Protein AF-A0A258XU58-F1 (afdb_monomer_lite)

Radius of gyration: 27.9 Å; chains: 1; bounding box: 51×37×65 Å

pLDDT: mean 82.01, std 14.04, range [45.41, 96.56]

Structure (mmCIF, N/CA/C/O backbone):
data_AF-A0A258XU58-F1
#
_entry.id   AF-A0A258XU58-F1
#
loop_
_atom_site.group_PDB
_atom_site.id
_atom_site.type_symbol
_atom_site.label_atom_id
_atom_site.label_alt_id
_atom_site.label_comp_id
_atom_site.label_asym_id
_atom_site.label_entity_id
_atom_site.label_seq_id
_atom_site.pdbx_PDB_ins_code
_atom_site.Cartn_x
_atom_site.Cartn_y
_atom_site.Cartn_z
_atom_site.occupancy
_atom_site.B_iso_or_equiv
_atom_site.auth_seq_id
_atom_site.auth_comp_id
_atom_site.auth_asym_id
_atom_site.auth_atom_id
_atom_site.pdbx_PDB_model_num
ATOM 1 N N . MET A 1 1 ? 24.963 -17.508 -38.929 1.00 55.31 1 MET A N 1
ATOM 2 C CA . MET A 1 1 ? 25.972 -16.694 -38.209 1.00 55.31 1 MET A CA 1
ATOM 3 C C . MET A 1 1 ? 25.219 -15.872 -37.183 1.00 55.31 1 MET A C 1
ATOM 5 O O . MET A 1 1 ? 24.164 -15.364 -37.554 1.00 55.31 1 MET A O 1
ATOM 9 N N . PRO A 1 2 ? 25.703 -15.768 -35.936 1.00 64.00 2 PRO A N 1
ATOM 10 C CA . PRO A 1 2 ? 24.998 -15.024 -34.899 1.00 64.00 2 PRO A CA 1
ATOM 11 C C . PRO A 1 2 ? 24.832 -13.567 -35.336 1.00 64.00 2 PRO A C 1
ATOM 13 O O . PRO A 1 2 ? 25.801 -12.920 -35.739 1.00 64.00 2 PRO A O 1
ATOM 16 N N . THR A 1 3 ? 23.597 -13.069 -35.308 1.00 80.31 3 THR A N 1
ATOM 17 C CA . THR A 1 3 ? 23.295 -11.672 -35.638 1.00 80.31 3 THR A CA 1
ATOM 18 C C . THR A 1 3 ? 23.384 -10.861 -34.353 1.00 80.31 3 THR A C 1
ATOM 20 O O . THR A 1 3 ? 22.487 -10.909 -33.515 1.00 80.31 3 THR A O 1
ATOM 23 N N . ILE A 1 4 ? 24.510 -10.171 -34.185 1.00 84.50 4 ILE A N 1
ATOM 24 C CA . ILE A 1 4 ? 24.827 -9.361 -33.006 1.00 84.50 4 ILE A CA 1
ATOM 25 C C . ILE A 1 4 ? 24.296 -7.939 -33.238 1.00 84.50 4 ILE A C 1
ATOM 27 O O . ILE A 1 4 ? 24.700 -7.283 -34.199 1.00 84.50 4 ILE A O 1
ATOM 31 N N . ASP A 1 5 ? 23.394 -7.461 -32.378 1.00 86.62 5 ASP A N 1
ATOM 32 C CA . ASP A 1 5 ? 22.820 -6.112 -32.451 1.00 86.62 5 ASP A CA 1
ATOM 33 C C . ASP A 1 5 ? 23.641 -5.117 -31.596 1.00 86.62 5 ASP A C 1
ATOM 35 O O . ASP A 1 5 ? 23.665 -5.241 -30.364 1.00 86.62 5 ASP A O 1
ATOM 39 N N . PRO A 1 6 ? 24.261 -4.079 -32.199 1.00 88.56 6 PRO A N 1
ATOM 40 C CA . PRO A 1 6 ? 25.084 -3.101 -31.478 1.00 88.56 6 PRO A CA 1
ATOM 41 C C . PRO A 1 6 ? 24.302 -2.276 -30.440 1.00 88.56 6 PRO A C 1
ATOM 43 O O . PRO A 1 6 ? 24.889 -1.681 -29.533 1.00 88.56 6 PRO A O 1
ATOM 46 N N . ARG A 1 7 ? 22.966 -2.229 -30.523 1.00 87.50 7 ARG A N 1
ATOM 47 C CA . ARG A 1 7 ? 22.125 -1.556 -29.521 1.00 87.50 7 ARG A CA 1
ATOM 48 C C . ARG A 1 7 ? 22.105 -2.311 -28.193 1.00 87.50 7 ARG A C 1
ATOM 50 O O . ARG A 1 7 ? 21.956 -1.683 -27.144 1.00 87.50 7 ARG A O 1
ATOM 57 N N . ILE A 1 8 ? 22.282 -3.632 -28.221 1.00 89.44 8 ILE A N 1
ATOM 58 C CA . ILE A 1 8 ? 22.399 -4.447 -27.009 1.00 89.44 8 ILE A CA 1
ATOM 59 C C . ILE A 1 8 ? 23.754 -4.209 -26.342 1.00 89.44 8 ILE A C 1
ATOM 61 O O . ILE A 1 8 ? 23.794 -4.068 -25.122 1.00 89.44 8 ILE A O 1
ATOM 65 N N . ASP A 1 9 ? 24.835 -4.041 -27.109 1.00 90.94 9 ASP A N 1
ATOM 66 C CA . ASP A 1 9 ? 26.147 -3.661 -26.564 1.00 90.94 9 ASP A CA 1
ATOM 67 C C . ASP A 1 9 ? 26.082 -2.324 -25.819 1.00 90.94 9 ASP A C 1
ATOM 69 O O . ASP A 1 9 ? 26.521 -2.211 -24.673 1.00 90.94 9 ASP A O 1
ATOM 73 N N . ALA A 1 10 ? 25.440 -1.323 -26.426 1.00 89.94 10 ALA A N 1
ATOM 74 C CA . ALA A 1 10 ? 25.229 -0.024 -25.793 1.00 89.94 10 ALA A CA 1
ATOM 75 C C . ALA A 1 10 ? 24.353 -0.107 -24.528 1.00 89.94 10 ALA A C 1
ATOM 77 O O . ALA A 1 10 ? 24.525 0.689 -23.602 1.00 89.94 10 ALA A O 1
ATOM 78 N N . HIS A 1 11 ? 23.411 -1.054 -24.473 1.00 89.50 11 HIS A N 1
ATOM 79 C CA . HIS A 1 11 ? 22.573 -1.284 -23.298 1.00 89.50 11 HIS A CA 1
ATOM 80 C C . HIS A 1 11 ? 23.346 -1.973 -22.168 1.00 89.50 11 HIS A C 1
ATOM 82 O O . HIS A 1 11 ? 23.283 -1.521 -21.026 1.00 89.50 11 HIS A O 1
ATOM 88 N N . ILE A 1 12 ? 24.127 -3.010 -22.488 1.00 92.19 12 ILE A N 1
ATOM 89 C CA . ILE A 1 12 ? 25.000 -3.701 -21.533 1.00 92.19 12 ILE A CA 1
ATOM 90 C C . ILE A 1 12 ? 26.025 -2.717 -20.960 1.00 92.19 12 ILE A C 1
ATOM 92 O O . ILE A 1 12 ? 26.185 -2.660 -19.746 1.00 92.19 12 ILE A O 1
ATOM 96 N N . ALA A 1 13 ? 26.643 -1.864 -21.782 1.00 93.25 13 ALA A N 1
ATOM 97 C CA . ALA A 1 13 ? 27.615 -0.871 -21.316 1.00 93.25 13 ALA A CA 1
ATOM 98 C C . ALA A 1 13 ? 27.042 0.125 -20.284 1.00 93.25 13 ALA A C 1
ATOM 100 O O . ALA A 1 13 ? 27.775 0.588 -19.410 1.00 93.25 13 ALA A O 1
ATOM 101 N N . LYS A 1 14 ? 25.739 0.436 -20.370 1.00 92.31 14 LYS A N 1
ATOM 102 C CA . LYS A 1 14 ? 25.014 1.312 -19.428 1.00 92.31 14 LYS A CA 1
ATOM 103 C C . LYS A 1 14 ? 24.501 0.583 -18.182 1.00 92.31 14 LYS A C 1
ATOM 105 O O . LYS A 1 14 ? 24.028 1.240 -17.256 1.00 92.31 14 LYS A O 1
ATOM 110 N N . ALA A 1 15 ? 24.540 -0.749 -18.159 1.00 92.50 15 ALA A N 1
ATOM 111 C CA . ALA A 1 15 ? 24.094 -1.533 -17.018 1.00 92.50 15 ALA A CA 1
ATOM 112 C C . ALA A 1 15 ? 25.044 -1.366 -15.819 1.00 92.50 15 ALA A C 1
ATOM 114 O O . ALA A 1 15 ? 26.215 -1.014 -15.964 1.00 92.50 15 ALA A O 1
ATOM 115 N N . GLY A 1 16 ? 24.538 -1.644 -14.614 1.00 92.88 16 GLY A N 1
ATOM 116 C CA . GLY A 1 16 ? 25.338 -1.572 -13.390 1.00 92.88 16 GLY A CA 1
ATOM 117 C C . GLY A 1 16 ? 26.545 -2.516 -13.415 1.00 92.88 16 GLY A C 1
ATOM 118 O O . GLY A 1 16 ? 26.520 -3.558 -14.071 1.00 92.88 16 GLY A O 1
ATOM 119 N N . GLU A 1 17 ? 27.585 -2.177 -12.650 1.00 95.06 17 GLU A N 1
ATOM 120 C CA . GLU A 1 17 ? 28.873 -2.887 -12.632 1.00 95.06 17 GLU A CA 1
ATOM 121 C C . GLU A 1 17 ? 28.753 -4.402 -12.439 1.00 95.06 17 GLU A C 1
ATOM 123 O O . GLU A 1 17 ? 29.406 -5.168 -13.143 1.00 95.06 17 GLU A O 1
ATOM 128 N N . PHE A 1 18 ? 27.856 -4.822 -11.547 1.00 94.81 18 PHE A N 1
ATOM 129 C CA . PHE A 1 18 ? 27.547 -6.226 -11.285 1.00 94.81 18 PHE A CA 1
ATOM 130 C C . PHE A 1 18 ? 26.839 -6.931 -12.457 1.00 94.81 18 PHE A C 1
ATOM 132 O O . PHE A 1 18 ? 27.055 -8.117 -12.696 1.00 94.81 18 PHE A O 1
ATOM 139 N N . ALA A 1 19 ? 25.987 -6.217 -13.197 1.00 92.94 19 ALA A N 1
ATOM 140 C CA . ALA A 1 19 ? 25.121 -6.796 -14.222 1.00 92.94 19 ALA A CA 1
ATOM 141 C C . ALA A 1 19 ? 25.845 -7.043 -15.554 1.00 92.94 19 ALA A C 1
ATOM 143 O O . ALA A 1 19 ? 25.531 -8.016 -16.239 1.00 92.94 19 ALA A O 1
ATOM 144 N N . ARG A 1 20 ? 26.829 -6.205 -15.908 1.00 95.06 20 ARG A N 1
ATOM 145 C CA . ARG A 1 20 ? 27.611 -6.314 -17.156 1.00 95.06 20 ARG A CA 1
ATOM 146 C C . ARG A 1 20 ? 28.162 -7.726 -17.422 1.00 95.06 20 ARG A C 1
ATOM 148 O O . ARG A 1 20 ? 27.750 -8.319 -18.420 1.00 95.06 20 ARG A O 1
ATOM 155 N N . PRO A 1 21 ? 28.970 -8.332 -16.525 1.00 96.56 21 PRO A N 1
ATOM 156 C CA . PRO A 1 21 ? 29.542 -9.657 -16.780 1.00 96.56 21 PRO A CA 1
ATOM 157 C C . PRO A 1 21 ? 28.486 -10.771 -16.861 1.00 96.56 21 PRO A C 1
ATOM 159 O O . PRO A 1 21 ? 28.680 -11.772 -17.552 1.00 96.56 21 PRO A O 1
ATOM 162 N N . VAL A 1 22 ? 27.348 -10.619 -16.173 1.00 96.00 22 VAL A N 1
ATOM 163 C CA . VAL A 1 22 ? 26.246 -11.594 -16.216 1.00 96.00 22 VAL A CA 1
ATOM 164 C C . VAL A 1 22 ? 25.546 -11.558 -17.574 1.00 96.00 22 VAL A C 1
ATOM 166 O O . VAL A 1 22 ? 25.312 -12.609 -18.171 1.00 96.00 22 VAL A O 1
ATOM 169 N N . LEU A 1 23 ? 25.238 -10.358 -18.071 1.00 94.50 23 LEU A N 1
ATOM 170 C CA . LEU A 1 23 ? 24.556 -10.159 -19.349 1.00 94.50 23 LEU A CA 1
ATOM 171 C C . LEU A 1 23 ? 25.433 -10.584 -20.532 1.00 94.50 23 LEU A C 1
ATOM 173 O O . LEU A 1 23 ? 24.941 -11.256 -21.436 1.00 94.50 23 LEU A O 1
ATOM 177 N N . GLU A 1 24 ? 26.732 -10.279 -20.497 1.00 94.62 24 GLU A N 1
ATOM 178 C CA . GLU A 1 24 ? 27.703 -10.723 -21.507 1.00 94.62 24 GLU A CA 1
ATOM 179 C C . GLU A 1 24 ? 27.803 -12.251 -21.562 1.00 94.62 24 GLU A C 1
ATOM 181 O O . GLU A 1 24 ? 27.695 -12.854 -22.633 1.00 94.62 24 GLU A O 1
ATOM 186 N N . ARG A 1 25 ? 27.935 -12.902 -20.397 1.00 95.75 25 ARG A N 1
ATOM 187 C CA . ARG A 1 25 ? 27.997 -14.366 -20.310 1.00 95.75 25 ARG A CA 1
ATOM 188 C C . ARG A 1 25 ? 26.706 -15.021 -20.790 1.00 95.75 25 ARG A C 1
ATOM 190 O O . ARG A 1 25 ? 26.757 -16.047 -21.465 1.00 95.75 25 ARG A O 1
ATOM 197 N N . PHE A 1 26 ? 25.557 -14.451 -20.439 1.00 94.19 26 PHE A N 1
ATOM 198 C CA . PHE A 1 26 ? 24.259 -14.948 -20.883 1.00 94.19 26 PHE A CA 1
ATOM 199 C C . PHE A 1 26 ? 24.095 -14.820 -22.401 1.00 94.19 26 PHE A C 1
ATOM 201 O O . PHE A 1 26 ? 23.718 -15.788 -23.054 1.00 94.19 26 PHE A O 1
ATOM 208 N N . ARG A 1 27 ? 24.454 -13.672 -22.982 1.00 92.31 27 ARG A N 1
ATOM 209 C CA . ARG A 1 27 ? 24.408 -13.437 -24.432 1.00 92.31 27 ARG A CA 1
ATOM 210 C C . ARG A 1 27 ? 25.301 -14.416 -25.195 1.00 92.31 27 ARG A C 1
ATOM 212 O O . ARG A 1 27 ? 24.854 -15.031 -26.159 1.00 92.31 27 ARG A O 1
ATOM 219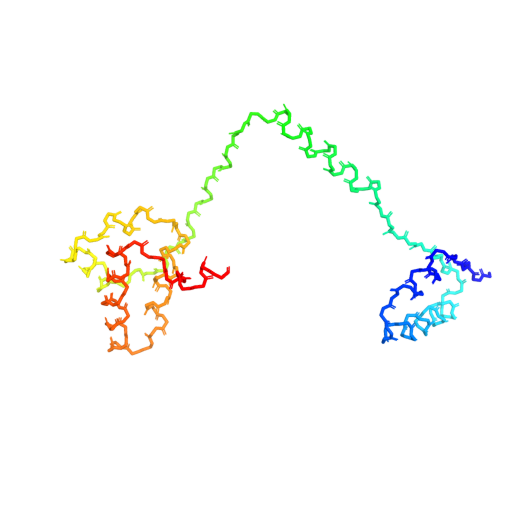 N N . ALA A 1 28 ? 26.528 -14.629 -24.716 1.00 91.88 28 ALA A N 1
ATOM 220 C CA . ALA A 1 28 ? 27.444 -15.613 -25.291 1.00 91.88 28 ALA A CA 1
ATOM 221 C C . ALA A 1 28 ? 26.886 -17.046 -25.217 1.00 91.88 28 ALA A C 1
ATOM 223 O O . ALA A 1 28 ? 27.052 -17.825 -26.153 1.00 91.88 28 ALA A O 1
ATOM 224 N N . LEU A 1 29 ? 26.204 -17.390 -24.119 1.00 94.38 29 LEU A N 1
ATOM 225 C CA . LEU A 1 29 ? 25.549 -18.685 -23.958 1.00 94.38 29 LEU A CA 1
ATOM 226 C C . LEU A 1 29 ? 24.396 -18.857 -24.957 1.00 94.38 29 LEU A C 1
ATOM 228 O O . LEU A 1 29 ? 24.337 -19.876 -25.633 1.00 94.38 29 LEU A O 1
ATOM 232 N N . VAL A 1 30 ? 23.519 -17.861 -25.094 1.00 91.06 30 VAL A N 1
ATOM 233 C CA . VAL A 1 30 ? 22.368 -17.925 -26.009 1.00 91.06 30 VAL A CA 1
ATOM 234 C C . VAL A 1 30 ? 22.812 -18.112 -27.457 1.00 91.06 30 VAL A C 1
ATOM 236 O O . VAL A 1 30 ? 22.292 -19.000 -28.117 1.00 91.06 30 VAL A O 1
ATOM 239 N N . HIS A 1 31 ? 23.811 -17.367 -27.939 1.00 89.12 31 HIS A N 1
ATOM 240 C CA . HIS A 1 31 ? 24.326 -17.543 -29.309 1.00 89.12 31 HIS A CA 1
ATOM 241 C C . HIS A 1 31 ? 25.017 -18.882 -29.542 1.00 89.12 31 HIS A C 1
ATOM 243 O O . HIS A 1 31 ? 25.084 -19.354 -30.676 1.00 89.12 31 HIS A O 1
ATOM 249 N N . ARG A 1 32 ? 25.550 -19.498 -28.484 1.00 90.25 32 ARG A N 1
ATOM 250 C CA . ARG A 1 32 ? 26.159 -20.824 -28.575 1.00 90.25 32 ARG A CA 1
ATOM 251 C C . ARG A 1 32 ? 25.106 -21.923 -28.670 1.00 90.25 32 ARG A C 1
ATOM 253 O O . ARG A 1 32 ? 25.250 -22.815 -29.496 1.00 90.25 32 ARG A O 1
ATOM 260 N N . GLU A 1 33 ? 24.079 -21.867 -27.825 1.00 93.44 33 GLU A N 1
ATOM 261 C CA . GLU A 1 33 ? 23.029 -22.893 -27.779 1.00 93.44 33 GLU A CA 1
ATOM 262 C C . GLU A 1 33 ? 21.953 -22.675 -28.861 1.00 93.44 33 GLU A C 1
ATOM 264 O O . GLU A 1 33 ? 21.304 -23.623 -29.295 1.00 93.44 33 GLU A O 1
ATOM 269 N N . ILE A 1 34 ? 21.767 -21.430 -29.317 1.00 89.31 34 ILE A N 1
ATOM 270 C CA . ILE A 1 34 ? 20.782 -21.016 -30.325 1.00 89.31 34 ILE A CA 1
ATOM 271 C C . ILE A 1 34 ? 21.482 -20.114 -31.366 1.00 89.31 34 ILE A C 1
ATOM 273 O O . ILE A 1 34 ? 21.381 -18.887 -31.298 1.00 89.31 34 ILE A O 1
ATOM 277 N N . PRO A 1 35 ? 22.189 -20.698 -32.352 1.00 82.69 35 PRO A N 1
ATOM 278 C CA . PRO A 1 35 ? 22.979 -19.948 -33.340 1.00 82.69 35 PRO A CA 1
ATOM 279 C C . PRO A 1 35 ? 22.167 -19.017 -34.252 1.00 82.69 35 PRO A C 1
ATOM 281 O O . PRO A 1 35 ? 22.721 -18.070 -34.814 1.00 82.69 35 PRO A O 1
ATOM 284 N N . ASP A 1 36 ? 20.869 -19.294 -34.404 1.00 81.19 36 ASP A N 1
ATOM 285 C CA . ASP A 1 36 ? 19.916 -18.514 -35.206 1.00 81.19 36 ASP A CA 1
ATOM 286 C C . ASP A 1 36 ? 19.123 -17.495 -34.367 1.00 81.19 36 ASP A C 1
ATOM 288 O O . ASP A 1 36 ? 18.118 -16.944 -34.819 1.00 81.19 36 ASP A O 1
ATOM 292 N N . CYS A 1 37 ? 19.544 -17.237 -33.124 1.00 83.56 37 CYS A N 1
ATOM 293 C CA . CYS A 1 37 ? 18.912 -16.228 -32.285 1.00 83.56 37 CYS A CA 1
ATOM 294 C C . CYS A 1 37 ? 19.089 -14.828 -32.897 1.00 83.56 37 CYS A C 1
ATOM 296 O O . CYS A 1 37 ? 20.208 -14.386 -33.169 1.00 83.56 37 CYS A O 1
ATOM 298 N N . VAL A 1 38 ? 17.972 -14.120 -33.087 1.00 81.94 38 VAL A N 1
ATOM 299 C CA . VAL A 1 38 ? 17.962 -12.711 -33.486 1.00 81.94 38 VAL A CA 1
ATOM 300 C C . VAL A 1 38 ? 17.805 -11.851 -32.246 1.00 81.94 38 VAL A C 1
ATOM 302 O O . VAL A 1 38 ? 16.840 -11.966 -31.489 1.00 81.94 38 VAL A O 1
ATOM 305 N N . GLU A 1 39 ? 18.765 -10.963 -32.060 1.00 84.38 39 GLU A N 1
ATOM 306 C CA . GLU A 1 39 ? 18.752 -9.978 -31.000 1.00 84.38 39 GLU A CA 1
ATOM 307 C C . GLU A 1 39 ? 17.842 -8.798 -31.337 1.00 84.38 39 GLU A C 1
ATOM 309 O O . GLU A 1 39 ? 1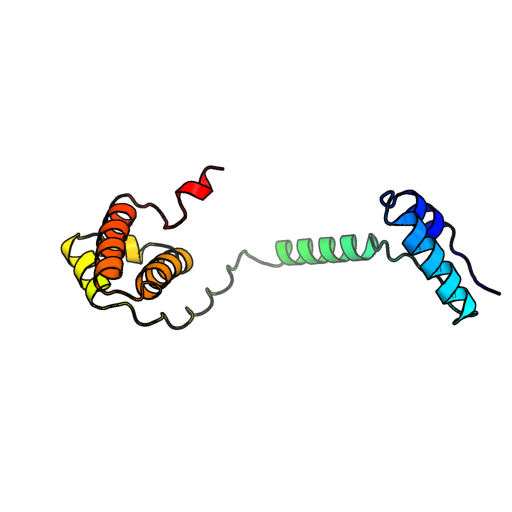7.924 -8.220 -32.417 1.00 84.38 39 GLU A O 1
ATOM 314 N N . ALA A 1 40 ? 16.985 -8.413 -30.392 1.00 79.88 40 ALA A N 1
ATOM 315 C CA . ALA A 1 40 ? 16.172 -7.212 -30.504 1.00 79.88 40 ALA A CA 1
ATOM 316 C C . ALA A 1 40 ? 16.039 -6.544 -29.135 1.00 79.88 40 ALA A C 1
ATOM 318 O O . ALA A 1 40 ? 15.585 -7.158 -28.167 1.00 79.88 40 ALA A O 1
ATOM 319 N N . ILE A 1 41 ? 16.403 -5.263 -29.054 1.00 77.25 41 ILE A N 1
ATOM 320 C CA . ILE A 1 41 ? 16.099 -4.441 -27.886 1.00 77.25 41 ILE A CA 1
ATOM 321 C C . ILE A 1 41 ? 14.720 -3.809 -28.064 1.00 77.25 41 ILE A C 1
ATOM 323 O O . ILE A 1 41 ? 14.486 -3.005 -28.966 1.00 77.25 41 ILE A O 1
ATOM 327 N N . LYS A 1 42 ? 13.779 -4.181 -27.198 1.00 67.81 42 LYS A N 1
ATOM 328 C CA . LYS A 1 42 ? 12.456 -3.559 -27.169 1.00 67.81 42 LYS A CA 1
ATOM 329 C C . LYS A 1 42 ? 12.518 -2.279 -26.335 1.00 67.81 42 LYS A C 1
ATOM 331 O O . LYS A 1 42 ? 12.181 -2.280 -25.153 1.00 67.81 42 LYS A O 1
ATOM 336 N N . SER A 1 43 ? 12.976 -1.196 -26.952 1.00 61.47 43 SER A N 1
ATOM 337 C CA . SER A 1 43 ? 12.828 0.171 -26.440 1.00 61.47 43 SER A CA 1
ATOM 338 C C . SER A 1 43 ? 11.627 0.795 -27.129 1.00 61.47 43 SER A C 1
ATOM 340 O O . SER A 1 43 ? 11.759 1.556 -28.079 1.00 61.47 43 SER A O 1
ATOM 342 N N . ASP A 1 44 ? 10.441 0.374 -26.712 1.00 63.47 44 ASP A N 1
ATOM 343 C CA . ASP A 1 44 ? 9.213 0.677 -27.434 1.00 63.47 44 ASP A CA 1
ATOM 344 C C . ASP A 1 44 ? 8.665 2.052 -27.026 1.00 63.47 44 ASP A C 1
ATOM 346 O O . ASP A 1 44 ? 7.650 2.181 -26.341 1.00 63.47 44 ASP A O 1
ATOM 350 N N . GLU A 1 45 ? 9.408 3.100 -27.390 1.00 61.69 45 GLU A N 1
ATOM 351 C CA . GLU A 1 45 ? 8.960 4.493 -27.286 1.00 61.69 45 GLU A CA 1
ATOM 352 C C . GLU A 1 45 ? 7.658 4.693 -28.079 1.00 61.69 45 GLU A C 1
ATOM 354 O O . GLU A 1 45 ? 6.757 5.401 -27.638 1.00 61.69 45 GLU A O 1
ATOM 359 N N . GLU A 1 46 ? 7.497 3.957 -29.180 1.00 59.88 46 GLU A N 1
ATOM 360 C CA . GLU A 1 46 ? 6.281 3.922 -29.990 1.00 59.88 46 GLU A CA 1
ATOM 361 C C . GLU A 1 46 ? 5.078 3.373 -29.207 1.00 59.88 46 GLU A C 1
ATOM 363 O O . GLU A 1 46 ? 4.023 4.007 -29.183 1.00 59.88 46 GLU A O 1
ATOM 368 N N . GLN A 1 47 ? 5.230 2.271 -28.465 1.00 63.91 47 GLN A N 1
ATOM 369 C CA . GLN A 1 47 ? 4.159 1.773 -27.589 1.00 63.91 47 GLN A CA 1
ATOM 370 C C . GLN A 1 47 ? 3.854 2.730 -26.427 1.00 63.91 47 GLN A C 1
ATOM 372 O O . GLN A 1 47 ? 2.718 2.779 -25.950 1.00 63.91 47 GLN A O 1
ATOM 377 N N . VAL A 1 48 ? 4.831 3.509 -25.952 1.00 70.06 48 VAL A N 1
ATOM 378 C CA . VAL A 1 48 ? 4.583 4.573 -24.964 1.00 70.06 48 VAL A CA 1
ATOM 379 C C . VAL A 1 48 ? 3.752 5.695 -25.590 1.00 70.06 48 VAL A C 1
ATOM 381 O O . VAL A 1 48 ? 2.739 6.086 -25.008 1.00 70.06 48 VAL A O 1
ATOM 384 N N . ILE A 1 49 ? 4.110 6.147 -26.794 1.00 79.62 49 ILE A N 1
ATOM 385 C CA . ILE A 1 49 ? 3.379 7.170 -27.557 1.00 79.62 49 ILE A CA 1
ATOM 386 C C . ILE A 1 49 ? 1.959 6.694 -27.885 1.00 79.62 49 ILE A C 1
ATOM 388 O O . ILE A 1 49 ? 0.997 7.428 -27.658 1.00 79.62 49 ILE A O 1
ATOM 392 N N . GLN A 1 50 ? 1.789 5.445 -28.324 1.00 77.69 50 GLN A N 1
ATOM 393 C CA . GLN A 1 50 ? 0.480 4.857 -28.611 1.00 77.69 50 GLN A CA 1
ATOM 394 C C . GLN A 1 50 ? -0.402 4.810 -27.355 1.00 77.69 50 GLN A C 1
ATOM 396 O O . GLN A 1 50 ? -1.589 5.142 -27.403 1.00 77.69 50 GLN A O 1
ATOM 401 N N . ARG A 1 51 ? 0.171 4.456 -26.198 1.00 79.81 51 ARG A N 1
ATOM 402 C CA . ARG A 1 51 ? -0.549 4.468 -24.916 1.00 79.81 51 ARG A CA 1
ATOM 403 C C . ARG A 1 51 ? -0.894 5.885 -24.465 1.00 79.81 51 ARG A C 1
ATOM 405 O O . ARG A 1 51 ? -1.967 6.061 -23.888 1.00 79.81 51 ARG A O 1
ATOM 412 N N . LEU A 1 52 ? -0.040 6.869 -24.750 1.00 84.94 52 LEU A N 1
ATOM 413 C CA . LEU A 1 52 ? -0.308 8.286 -24.500 1.00 84.94 52 LEU A CA 1
ATOM 414 C C . LEU A 1 52 ? -1.448 8.810 -25.375 1.00 84.94 52 LEU A C 1
ATOM 416 O O . LEU A 1 52 ? -2.402 9.362 -24.836 1.00 84.94 52 LEU A O 1
ATOM 420 N N . HIS A 1 53 ? -1.411 8.583 -26.689 1.00 88.62 53 HIS A N 1
ATOM 421 C CA . HIS A 1 53 ? -2.491 8.982 -27.596 1.00 88.62 53 HIS A CA 1
ATOM 422 C C . HIS A 1 53 ? -3.820 8.332 -27.200 1.00 88.62 53 HIS A C 1
ATOM 424 O O . HIS A 1 53 ? -4.819 9.028 -27.040 1.00 88.62 53 HIS A O 1
ATOM 430 N N . ALA A 1 54 ? -3.813 7.030 -26.901 1.00 82.19 54 ALA A N 1
ATOM 431 C CA . ALA A 1 54 ? -5.001 6.339 -26.410 1.00 82.19 54 ALA A CA 1
ATOM 432 C C . ALA A 1 54 ? -5.478 6.865 -25.040 1.00 82.19 54 ALA A C 1
ATOM 434 O O . ALA A 1 54 ? -6.656 6.761 -24.707 1.00 82.19 54 ALA A O 1
ATOM 435 N N . ALA A 1 55 ? -4.592 7.383 -24.185 1.00 76.12 55 ALA A N 1
ATOM 436 C CA . ALA A 1 55 ? -4.978 8.008 -22.918 1.00 76.12 55 ALA A CA 1
ATOM 437 C C . ALA A 1 55 ? -5.588 9.404 -23.126 1.00 76.12 55 ALA A C 1
ATOM 439 O O . ALA A 1 55 ? -6.598 9.714 -22.497 1.00 76.12 55 ALA A O 1
ATOM 440 N N . VAL A 1 56 ? -5.027 10.208 -24.035 1.00 88.06 56 VAL A N 1
ATOM 441 C CA . VAL A 1 56 ? -5.563 11.521 -24.430 1.00 88.06 56 VAL A CA 1
ATOM 442 C C . VAL A 1 56 ? -6.944 11.372 -25.059 1.00 88.06 56 VAL A C 1
ATOM 444 O O . VAL A 1 56 ? -7.855 12.102 -24.689 1.00 88.06 56 VAL A O 1
ATOM 447 N N . GLU A 1 57 ? -7.137 10.383 -25.931 1.00 82.31 57 GLU A N 1
ATOM 448 C CA . GLU A 1 57 ? -8.432 10.102 -26.552 1.00 82.31 57 GLU A CA 1
ATOM 449 C C . GLU A 1 57 ? -9.485 9.670 -25.523 1.00 82.31 57 GLU A C 1
ATOM 451 O O . GLU A 1 57 ? -10.634 10.098 -25.585 1.00 82.31 57 GLU A O 1
ATOM 456 N N . ARG A 1 58 ? -9.102 8.887 -24.505 1.00 77.69 58 ARG A N 1
ATOM 457 C CA . ARG A 1 58 ? -9.994 8.562 -23.377 1.00 77.69 58 ARG A CA 1
ATOM 458 C C . ARG A 1 58 ? -10.348 9.794 -22.549 1.00 77.69 58 ARG A C 1
ATOM 460 O O . ARG A 1 58 ? -11.463 9.863 -22.061 1.00 77.69 58 ARG A O 1
ATOM 467 N N . LEU A 1 59 ? -9.433 10.745 -22.378 1.00 75.62 59 LEU A N 1
ATOM 468 C CA . LEU A 1 59 ? -9.687 11.994 -21.649 1.00 75.62 59 LEU A CA 1
ATOM 469 C C . LEU A 1 59 ? -10.530 12.988 -22.456 1.00 75.62 59 LEU A C 1
ATOM 471 O O . LEU A 1 59 ? -11.295 13.739 -21.863 1.00 75.62 59 LEU A O 1
ATOM 475 N N . SER A 1 60 ? -10.398 12.999 -23.784 1.00 77.31 60 SER A N 1
ATOM 476 C CA . SER A 1 60 ? -11.156 13.897 -24.660 1.00 77.31 60 SER A CA 1
ATOM 477 C C . SER A 1 60 ? -12.542 13.355 -25.011 1.00 77.31 60 SER A C 1
ATOM 479 O O . SER A 1 60 ? -13.470 14.139 -25.191 1.00 77.31 60 SER A O 1
ATOM 481 N N . SER A 1 61 ? -12.701 12.028 -25.081 1.00 65.25 61 SER A N 1
ATOM 482 C CA . SER A 1 61 ? -13.989 11.363 -25.334 1.00 65.25 61 SER A CA 1
ATOM 483 C C . SER A 1 61 ? -14.777 11.040 -24.063 1.00 65.25 61 SER A C 1
ATOM 485 O O . SER A 1 61 ? -15.998 10.890 -24.125 1.00 65.25 61 SER A O 1
ATOM 487 N N . ALA A 1 62 ? -14.125 10.959 -22.899 1.00 54.97 62 ALA A N 1
ATOM 488 C CA . ALA A 1 62 ? -14.828 10.823 -21.633 1.00 54.97 62 ALA A CA 1
ATOM 489 C C . ALA A 1 62 ? -15.177 12.202 -21.062 1.00 54.97 62 ALA A C 1
ATOM 491 O O . ALA A 1 62 ? -14.312 12.947 -20.607 1.00 54.97 62 ALA A O 1
ATOM 492 N N . SER A 1 63 ? -16.475 12.485 -20.939 1.00 57.38 63 SER A N 1
ATOM 493 C CA . SER A 1 63 ? -16.930 13.288 -19.801 1.00 57.38 63 SER A CA 1
ATOM 494 C C . SER A 1 63 ? -16.456 12.570 -18.532 1.00 57.38 63 SER A C 1
ATOM 496 O O . SER A 1 63 ? -16.503 11.341 -18.492 1.00 57.38 63 SER A O 1
ATOM 498 N N . THR A 1 64 ? -15.978 13.295 -17.520 1.00 52.12 64 THR A N 1
ATOM 499 C CA . THR A 1 64 ? -15.435 12.773 -16.250 1.00 52.12 64 THR A CA 1
ATOM 500 C C . THR A 1 64 ? -16.475 11.982 -15.437 1.00 52.12 64 THR A C 1
ATOM 502 O O . THR A 1 64 ? -16.902 12.373 -14.355 1.00 52.12 64 THR A O 1
ATOM 505 N N . ALA A 1 65 ? -16.902 10.829 -15.939 1.00 55.12 65 ALA A N 1
ATOM 506 C CA . ALA A 1 65 ? -17.750 9.898 -15.229 1.00 55.12 65 ALA A CA 1
ATOM 507 C C . ALA A 1 65 ? -16.850 9.053 -14.327 1.00 55.12 65 ALA A C 1
ATOM 509 O O . ALA A 1 65 ? -16.182 8.111 -14.758 1.00 55.12 65 ALA A O 1
ATOM 510 N N . SER A 1 66 ? -16.811 9.447 -13.056 1.00 50.91 66 SER A N 1
ATOM 511 C CA . SER A 1 66 ? -16.198 8.676 -11.982 1.00 50.91 66 SER A CA 1
ATOM 512 C C . SER A 1 66 ? -16.700 7.229 -12.037 1.00 50.91 66 SER A C 1
ATOM 514 O O . SER A 1 66 ? -17.906 6.978 -12.080 1.00 50.91 66 SER A O 1
ATOM 516 N N . LYS A 1 67 ? -15.772 6.269 -12.067 1.00 47.62 67 LYS A N 1
ATOM 517 C CA . LYS A 1 67 ? -16.077 4.832 -12.051 1.00 47.62 67 LYS A CA 1
ATOM 518 C C . LYS A 1 67 ? -17.018 4.543 -10.865 1.00 47.62 67 LYS A C 1
ATOM 520 O O . LYS A 1 67 ? -16.722 5.025 -9.768 1.00 47.62 67 LYS A O 1
ATOM 525 N N . PRO A 1 68 ? -18.110 3.766 -11.018 1.00 47.09 68 PRO A N 1
ATOM 526 C CA . PRO A 1 68 ? -18.953 3.419 -9.881 1.00 47.09 68 PRO A CA 1
ATOM 527 C C . PRO A 1 68 ? -18.089 2.755 -8.806 1.00 47.09 68 PRO A C 1
ATOM 529 O O . PRO A 1 68 ? -17.324 1.827 -9.086 1.00 47.09 68 PRO A O 1
ATOM 532 N N . LYS A 1 69 ? -18.163 3.294 -7.585 1.00 51.62 69 LYS A N 1
ATOM 533 C CA . LYS A 1 69 ? -17.426 2.815 -6.414 1.00 51.62 69 LYS A CA 1
ATOM 534 C C . LYS A 1 69 ? -17.696 1.320 -6.269 1.00 51.62 69 LYS A C 1
ATOM 536 O O . LYS A 1 69 ? -18.831 0.927 -6.012 1.00 51.62 69 LYS A O 1
ATOM 541 N N . ALA A 1 70 ? -16.662 0.506 -6.480 1.00 52.75 70 ALA A N 1
ATOM 542 C CA . ALA A 1 70 ? -16.748 -0.940 -6.331 1.00 52.75 70 ALA A CA 1
ATOM 543 C C . ALA A 1 70 ? -17.419 -1.275 -4.991 1.00 52.75 70 ALA A C 1
ATOM 545 O O . ALA A 1 70 ? -17.063 -0.688 -3.962 1.00 52.75 70 ALA A O 1
ATOM 546 N N . ALA A 1 71 ? -18.401 -2.181 -5.031 1.00 57.81 71 ALA A N 1
ATOM 547 C CA . ALA A 1 71 ? -19.150 -2.597 -3.854 1.00 57.81 71 ALA A CA 1
ATOM 548 C C . ALA A 1 71 ? -18.171 -2.972 -2.723 1.00 57.81 71 ALA A C 1
ATOM 550 O O . ALA A 1 71 ? -17.156 -3.632 -2.985 1.00 57.81 71 ALA A O 1
ATOM 551 N N . PRO A 1 72 ? -18.410 -2.506 -1.484 1.00 58.84 72 PRO A N 1
ATOM 552 C CA . PRO A 1 72 ? -17.472 -2.724 -0.400 1.00 58.84 72 PRO A CA 1
ATOM 553 C C . PRO A 1 72 ? -17.276 -4.226 -0.201 1.00 58.84 72 PRO A C 1
ATOM 555 O O . PRO A 1 72 ? -18.248 -4.956 -0.027 1.00 58.84 72 PRO A O 1
ATOM 558 N N . LYS A 1 73 ? -16.012 -4.684 -0.217 1.00 46.47 73 LYS A N 1
ATOM 559 C CA . LYS A 1 73 ? -15.665 -6.043 0.232 1.00 46.47 73 LYS A CA 1
ATOM 560 C C . LYS A 1 73 ? -16.356 -6.273 1.586 1.00 46.47 73 LYS A C 1
ATOM 562 O O . LYS A 1 73 ? -16.271 -5.343 2.403 1.00 46.47 73 LYS A O 1
ATOM 567 N N . PRO A 1 74 ? -16.998 -7.439 1.808 1.00 45.41 74 PRO A N 1
ATOM 568 C CA . PRO A 1 74 ? -17.730 -7.733 3.034 1.00 45.41 74 PRO A CA 1
ATOM 569 C C . PRO A 1 74 ? -16.868 -7.341 4.227 1.00 45.41 74 PRO A C 1
ATOM 571 O O . PRO A 1 74 ? -15.693 -7.711 4.311 1.00 45.41 74 PRO A O 1
ATOM 574 N N . VAL A 1 75 ? -17.420 -6.454 5.051 1.00 48.09 75 VAL A N 1
ATOM 575 C CA . VAL A 1 75 ? -16.742 -5.929 6.230 1.00 48.09 75 VAL A CA 1
ATOM 576 C C . VAL A 1 75 ? -16.503 -7.135 7.146 1.00 48.09 75 VAL A C 1
ATOM 578 O O . VAL A 1 75 ? -17.473 -7.819 7.463 1.00 48.09 75 VAL A O 1
ATOM 581 N N . PRO A 1 76 ? -15.246 -7.453 7.510 1.00 52.75 76 PRO A N 1
ATOM 582 C CA . PRO A 1 76 ? -14.983 -8.431 8.559 1.00 52.75 76 PRO A CA 1
ATOM 583 C C . PRO A 1 76 ? -15.766 -8.015 9.806 1.00 52.75 76 PRO A C 1
ATOM 585 O O . PRO A 1 76 ? -15.758 -6.823 10.115 1.00 52.75 76 PRO A O 1
ATOM 588 N N . ASP A 1 77 ? -16.451 -8.961 10.459 1.00 57.75 77 ASP A N 1
ATOM 589 C CA . ASP A 1 77 ? -17.367 -8.720 11.584 1.00 57.75 77 ASP A CA 1
ATOM 590 C C . ASP A 1 77 ? -16.834 -7.626 12.514 1.00 57.75 77 ASP A C 1
ATOM 592 O O . ASP A 1 77 ? -15.830 -7.801 13.213 1.00 57.75 77 ASP A O 1
ATOM 596 N N . MET A 1 78 ? -17.481 -6.458 12.456 1.00 66.25 78 MET A N 1
ATOM 597 C CA . MET A 1 78 ? -17.180 -5.345 13.340 1.00 66.25 78 MET A CA 1
ATOM 598 C C . MET A 1 78 ? -17.401 -5.857 14.765 1.00 66.25 78 MET A C 1
ATOM 600 O O . MET A 1 78 ? -18.520 -6.261 15.081 1.00 66.25 78 MET A O 1
ATOM 604 N N . PRO A 1 79 ? -16.376 -5.863 15.635 1.00 73.50 79 PRO A N 1
ATOM 605 C CA . PRO A 1 79 ? -16.572 -6.288 17.010 1.00 73.50 79 PRO A CA 1
ATOM 606 C C . PRO A 1 79 ? -17.658 -5.408 17.629 1.00 73.50 79 PRO A C 1
ATOM 608 O O . PRO A 1 79 ? -17.512 -4.187 17.603 1.00 73.50 79 PRO A O 1
ATOM 611 N N . SER A 1 80 ? -18.720 -5.994 18.188 1.00 75.12 80 SER A N 1
ATOM 612 C CA . SER A 1 80 ? -19.806 -5.225 18.820 1.00 75.12 80 SER A CA 1
ATOM 613 C C . SER A 1 80 ? -19.262 -4.223 19.841 1.00 75.12 80 SER A C 1
ATOM 615 O O . SER A 1 80 ? -19.596 -3.049 19.784 1.00 75.12 80 SER A O 1
ATOM 617 N N . SER A 1 81 ? -18.265 -4.638 20.632 1.00 82.81 81 SER A N 1
ATOM 618 C CA . SER A 1 81 ? -17.565 -3.774 21.592 1.00 82.81 81 SER A CA 1
ATOM 619 C C . SER A 1 81 ? -16.904 -2.529 20.986 1.00 82.81 81 SER A C 1
ATOM 621 O O . SER A 1 81 ? -16.624 -1.585 21.714 1.00 82.81 81 SER A O 1
ATOM 623 N N . PHE A 1 82 ? -16.576 -2.536 19.691 1.00 88.19 82 PHE A N 1
ATOM 624 C CA . PHE A 1 82 ? -16.073 -1.350 18.997 1.00 88.19 82 PHE A CA 1
ATOM 625 C C . PHE A 1 82 ? -17.219 -0.445 18.539 1.00 88.19 82 PHE A C 1
ATOM 627 O O . PHE A 1 82 ? -17.088 0.767 18.643 1.00 88.19 82 PHE A O 1
ATOM 634 N N . ALA A 1 83 ? -18.339 -1.016 18.085 1.00 86.62 83 ALA A N 1
ATOM 635 C CA . ALA A 1 83 ? -19.531 -0.244 17.747 1.00 86.62 83 ALA A CA 1
ATOM 636 C C . ALA A 1 83 ? -20.071 0.503 18.975 1.00 86.62 83 ALA A C 1
ATOM 638 O O . ALA A 1 83 ? -20.231 1.715 18.897 1.00 86.62 83 ALA A O 1
ATOM 639 N N . ASP A 1 84 ? -20.233 -0.187 20.109 1.00 86.69 84 ASP A N 1
ATOM 640 C CA . ASP A 1 84 ? -20.685 0.421 21.369 1.00 86.69 84 ASP A CA 1
ATOM 641 C C . ASP A 1 84 ? -19.772 1.587 21.785 1.00 86.69 84 ASP A C 1
ATOM 643 O O . ASP A 1 84 ? -20.237 2.683 22.078 1.00 86.69 84 ASP A O 1
ATOM 647 N N . ALA A 1 85 ? -18.450 1.398 21.700 1.00 90.50 85 ALA A N 1
ATOM 648 C CA . ALA A 1 85 ? -17.482 2.431 22.065 1.00 90.50 85 ALA A CA 1
ATOM 649 C C . ALA A 1 85 ? -17.505 3.666 21.139 1.00 90.50 85 ALA A C 1
ATOM 651 O O . ALA A 1 85 ? -17.131 4.756 21.569 1.00 90.50 85 ALA A O 1
ATOM 652 N N . LEU A 1 86 ? -17.914 3.513 19.873 1.00 90.75 86 LEU A N 1
ATOM 653 C CA . LEU A 1 86 ? -18.087 4.638 18.946 1.00 90.75 86 LEU A CA 1
ATOM 654 C C . LEU A 1 86 ? -19.356 5.443 19.256 1.00 90.75 86 LEU A C 1
ATOM 656 O O . LEU A 1 86 ? -19.326 6.669 19.120 1.00 90.75 86 LEU A O 1
ATOM 660 N N . GLU A 1 87 ? -20.437 4.764 19.656 1.00 90.25 87 GLU A N 1
ATOM 661 C CA . GLU A 1 87 ? -21.686 5.399 20.095 1.00 90.25 87 GLU A CA 1
ATOM 662 C C . GLU A 1 87 ? -21.479 6.141 21.421 1.00 90.25 87 GLU A C 1
ATOM 664 O O . GLU A 1 87 ? -21.790 7.327 21.513 1.00 90.25 87 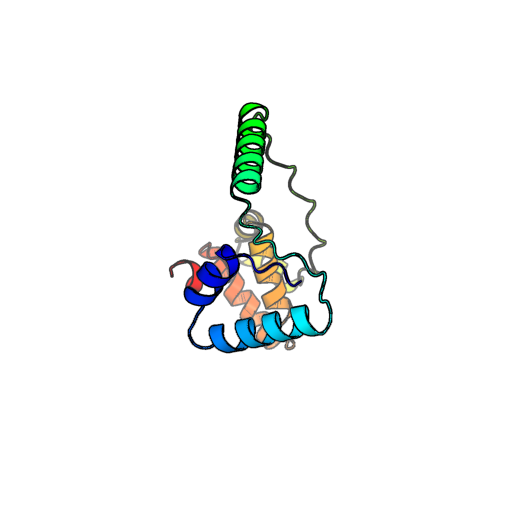GLU A O 1
ATOM 669 N N . ASP A 1 88 ? -20.865 5.484 22.413 1.00 88.69 88 ASP A N 1
ATOM 670 C CA . ASP A 1 88 ? -20.592 6.055 23.741 1.00 88.69 88 ASP A CA 1
ATOM 671 C C . ASP A 1 88 ? -19.754 7.339 23.662 1.00 88.69 88 ASP A C 1
ATOM 673 O O . ASP A 1 88 ? -19.955 8.284 24.425 1.00 88.69 88 ASP A O 1
ATOM 677 N N . ALA A 1 89 ? -18.805 7.384 22.726 1.00 89.75 89 ALA A N 1
ATOM 678 C CA . ALA A 1 89 ? -17.951 8.543 22.505 1.00 89.75 89 ALA A CA 1
ATOM 679 C C . ALA A 1 89 ? -18.522 9.556 21.498 1.00 89.75 89 ALA A C 1
ATOM 681 O O . ALA A 1 89 ? -17.869 10.564 21.232 1.00 89.75 89 ALA A O 1
ATOM 682 N N . ALA A 1 90 ? -19.704 9.304 20.925 1.00 92.06 90 ALA A N 1
ATOM 683 C CA . ALA A 1 90 ? -20.341 10.143 19.909 1.00 92.06 90 ALA A CA 1
ATOM 684 C C . ALA A 1 90 ? -19.430 10.468 18.702 1.00 92.06 90 ALA A C 1
ATOM 686 O O . ALA A 1 90 ? -19.496 11.550 18.117 1.00 92.06 90 ALA A O 1
ATOM 687 N N . VAL A 1 91 ? -18.562 9.527 18.309 1.00 92.19 91 VAL A N 1
ATOM 688 C CA . VAL A 1 91 ? -17.663 9.663 17.142 1.00 92.19 91 VAL A CA 1
ATOM 689 C C . VAL A 1 91 ? -18.088 8.780 15.968 1.00 92.19 91 VAL A C 1
ATOM 691 O O . VAL A 1 91 ? -17.363 8.668 14.972 1.00 92.19 91 VAL A O 1
ATOM 694 N N . ARG A 1 92 ? -19.267 8.155 16.067 1.00 87.75 92 ARG A N 1
ATOM 695 C CA . ARG A 1 92 ? -19.798 7.238 15.060 1.00 87.75 92 ARG A CA 1
ATOM 696 C C . ARG A 1 92 ? -19.923 7.882 13.685 1.00 87.75 92 ARG A C 1
ATOM 698 O O . ARG A 1 92 ? -19.364 7.355 12.727 1.00 87.75 92 ARG A O 1
ATOM 705 N N . ASP A 1 93 ? -20.564 9.044 13.596 1.00 91.06 93 ASP A N 1
ATOM 706 C CA . ASP A 1 93 ? -20.740 9.765 12.330 1.00 91.06 93 ASP A CA 1
ATOM 707 C C . ASP A 1 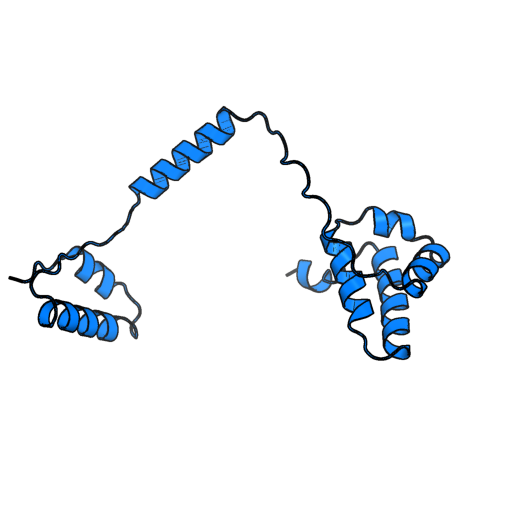93 ? -19.402 10.089 11.665 1.00 91.06 93 ASP A C 1
ATOM 709 O O . ASP A 1 93 ? -19.247 10.002 10.446 1.00 91.06 93 ASP A O 1
ATOM 713 N N . ARG A 1 94 ? -18.390 10.417 12.476 1.00 89.44 94 ARG A N 1
ATOM 714 C CA . ARG A 1 94 ? -17.046 10.711 11.983 1.00 89.44 94 ARG A CA 1
ATOM 715 C C . ARG A 1 94 ? -16.373 9.468 11.430 1.00 89.44 94 ARG A C 1
ATOM 717 O O . ARG A 1 94 ? -15.766 9.541 10.364 1.00 89.44 94 ARG A O 1
ATOM 724 N N . PHE A 1 95 ? -16.500 8.338 12.122 1.00 89.75 95 PHE A N 1
ATOM 725 C CA . PHE A 1 95 ? -16.038 7.055 11.611 1.00 89.75 95 PHE A CA 1
ATOM 726 C C . PHE A 1 95 ? -16.758 6.692 10.309 1.00 89.75 95 PHE A C 1
ATOM 728 O O . PHE A 1 95 ? -16.105 6.333 9.334 1.00 89.75 95 PHE A O 1
ATOM 735 N N . ASP A 1 96 ? -18.078 6.856 10.242 1.00 88.38 96 ASP A N 1
ATOM 736 C CA . ASP A 1 96 ? -18.878 6.538 9.058 1.00 88.38 96 ASP A CA 1
ATOM 737 C C . ASP A 1 96 ? -18.630 7.496 7.879 1.00 88.38 96 ASP A C 1
ATOM 739 O O . ASP A 1 96 ? -18.761 7.091 6.720 1.00 88.38 96 ASP A O 1
ATOM 743 N N . ALA A 1 97 ? -18.155 8.713 8.136 1.00 91.31 97 ALA A N 1
ATOM 744 C CA . ALA A 1 97 ? -17.676 9.632 7.107 1.00 91.31 97 ALA A CA 1
ATOM 745 C C . ALA A 1 97 ? -16.281 9.270 6.548 1.00 91.31 97 ALA A C 1
ATOM 747 O O . ALA A 1 97 ? -15.922 9.733 5.462 1.00 91.31 97 ALA A O 1
ATOM 748 N N . MET A 1 98 ? -15.485 8.439 7.239 1.00 88.25 98 MET A N 1
ATOM 749 C CA . MET A 1 98 ? -14.152 8.037 6.766 1.00 88.25 98 MET A CA 1
ATOM 750 C C . MET A 1 98 ? -14.212 7.181 5.494 1.00 88.25 98 MET A C 1
ATOM 752 O O . MET A 1 98 ? -15.170 6.445 5.223 1.00 88.25 98 MET A O 1
ATOM 756 N N . ALA A 1 99 ? -13.128 7.214 4.713 1.00 89.19 99 ALA A N 1
ATOM 757 C CA . ALA A 1 99 ? -13.013 6.375 3.529 1.00 89.19 99 ALA A CA 1
ATOM 758 C C . ALA A 1 99 ? -13.088 4.881 3.919 1.00 89.19 99 ALA A C 1
ATOM 760 O O . ALA A 1 99 ? -12.516 4.475 4.933 1.00 89.19 99 ALA A O 1
ATOM 761 N N . PRO A 1 100 ? -13.705 4.005 3.098 1.00 85.06 100 PRO A N 1
ATOM 762 C CA . PRO A 1 100 ? -13.842 2.585 3.436 1.00 85.06 100 PRO A CA 1
ATOM 763 C C . PRO A 1 100 ? -12.517 1.856 3.709 1.00 85.06 100 PRO A C 1
ATOM 765 O O . PRO A 1 100 ? -12.516 0.854 4.419 1.00 85.06 100 PRO A O 1
ATOM 768 N N . GLY A 1 101 ? -11.404 2.334 3.138 1.00 86.56 101 GLY A N 1
ATOM 769 C CA . GLY A 1 101 ? -10.060 1.829 3.435 1.00 86.56 101 GLY A CA 1
ATOM 770 C C . GLY A 1 101 ? -9.635 2.132 4.872 1.00 86.56 101 GLY A C 1
ATOM 771 O O . GLY A 1 101 ? -9.306 1.207 5.602 1.00 86.56 101 GLY A O 1
ATOM 772 N N . GLN A 1 102 ? -9.774 3.391 5.297 1.00 88.31 102 GLN A N 1
ATOM 773 C CA . GLN A 1 102 ? -9.433 3.852 6.649 1.00 88.31 102 GLN A CA 1
ATOM 774 C C . GLN A 1 102 ? -10.237 3.098 7.714 1.00 88.31 102 GLN A C 1
ATOM 776 O O . GLN A 1 102 ? -9.680 2.622 8.700 1.00 88.31 102 GLN A O 1
ATOM 781 N N . ARG A 1 103 ? -11.545 2.909 7.483 1.00 90.56 103 ARG A N 1
ATOM 782 C CA . ARG A 1 103 ? -12.396 2.116 8.386 1.00 90.56 103 ARG A CA 1
ATOM 783 C C . ARG A 1 103 ? -11.922 0.669 8.508 1.00 90.56 103 ARG A C 1
ATOM 785 O O . ARG A 1 103 ? -11.895 0.126 9.608 1.00 90.56 103 ARG A O 1
ATOM 792 N N . ARG A 1 104 ? -11.532 0.043 7.389 1.00 89.56 104 ARG A N 1
ATOM 793 C CA . ARG A 1 104 ? -11.031 -1.339 7.379 1.00 89.56 104 ARG A CA 1
ATOM 794 C C . ARG A 1 104 ? -9.728 -1.471 8.166 1.00 89.56 104 ARG A C 1
ATOM 796 O O . ARG A 1 104 ? -9.606 -2.423 8.923 1.00 89.56 104 ARG A O 1
ATOM 803 N N . GLU A 1 105 ? -8.806 -0.520 8.031 1.00 91.50 105 GLU A N 1
ATOM 804 C CA . GLU A 1 105 ? -7.530 -0.530 8.763 1.00 91.50 105 GLU A CA 1
ATOM 805 C C . GLU A 1 105 ? -7.734 -0.510 10.287 1.00 91.50 105 GLU A C 1
ATOM 807 O O . GLU A 1 105 ? -7.069 -1.254 11.007 1.00 91.50 105 GLU A O 1
ATOM 812 N N . TYR A 1 106 ? -8.682 0.291 10.789 1.00 92.50 106 TYR A N 1
ATOM 813 C CA . TYR A 1 106 ? -9.031 0.292 12.214 1.00 92.50 106 TYR A CA 1
ATOM 814 C C . TYR A 1 106 ? -9.618 -1.047 12.672 1.00 92.50 106 TYR A C 1
ATOM 816 O O . TYR A 1 106 ? -9.195 -1.585 13.695 1.00 92.50 106 TYR A O 1
ATOM 824 N N . ILE A 1 107 ? -10.567 -1.601 11.909 1.00 90.31 107 ILE A N 1
ATOM 825 C CA . ILE A 1 107 ? -11.226 -2.872 12.245 1.00 90.31 107 ILE A CA 1
ATOM 826 C C . ILE A 1 107 ? -10.208 -4.019 12.253 1.00 90.31 107 ILE A C 1
ATOM 828 O O . ILE A 1 107 ? -10.165 -4.791 13.208 1.00 90.31 107 ILE A O 1
ATOM 832 N N . GLU A 1 108 ? -9.352 -4.102 11.234 1.00 91.69 108 GLU A N 1
ATOM 833 C CA . GLU A 1 108 ? -8.310 -5.127 11.129 1.00 91.69 108 GLU A CA 1
ATOM 834 C C . GLU A 1 108 ? -7.332 -5.044 12.305 1.00 91.69 108 GLU A C 1
ATOM 836 O O . GLU A 1 108 ? -7.091 -6.044 12.985 1.00 91.69 108 GLU A O 1
ATOM 841 N N . TRP A 1 109 ? -6.866 -3.836 12.637 1.00 92.88 109 TRP A N 1
ATOM 842 C CA . TRP A 1 109 ? -5.981 -3.624 13.777 1.00 92.88 109 TRP A CA 1
ATOM 843 C C . TRP A 1 109 ? -6.627 -4.031 15.108 1.00 92.88 109 TRP A C 1
ATOM 845 O O . TRP A 1 109 ? -5.956 -4.587 15.975 1.00 92.88 109 TRP A O 1
ATOM 855 N N . ILE A 1 110 ? -7.926 -3.812 15.300 1.00 91.69 110 ILE A N 1
ATOM 856 C CA . ILE A 1 110 ? -8.623 -4.228 16.527 1.00 91.69 110 ILE A CA 1
ATOM 857 C C . ILE A 1 110 ? -8.797 -5.757 16.572 1.00 91.69 110 ILE A C 1
ATOM 859 O O . ILE A 1 110 ? -8.549 -6.371 17.616 1.00 91.69 110 ILE A O 1
ATOM 863 N N . VAL A 1 111 ? -9.186 -6.385 15.459 1.00 89.12 111 VAL A N 1
ATOM 864 C CA . VAL A 1 111 ? -9.456 -7.833 15.374 1.00 89.12 111 VAL A CA 1
ATOM 865 C C . VAL A 1 111 ? -8.178 -8.668 15.485 1.00 89.12 111 VAL A C 1
ATOM 867 O O . VAL A 1 111 ? -8.198 -9.724 16.117 1.00 89.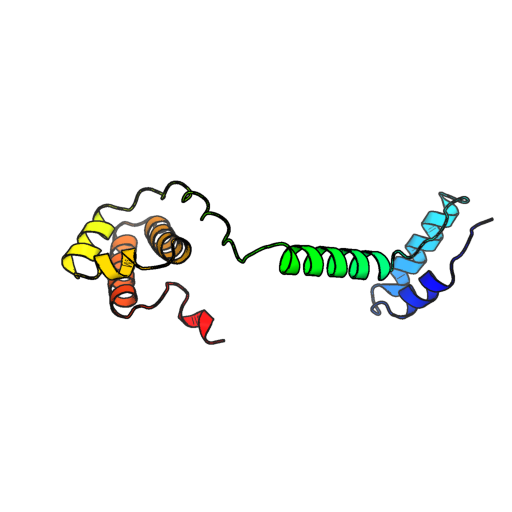12 111 VAL A O 1
ATOM 870 N N . GLU A 1 112 ? -7.048 -8.176 14.970 1.00 90.25 112 GLU A N 1
ATOM 871 C CA . GLU A 1 112 ? -5.744 -8.850 15.051 1.00 90.25 112 GLU A CA 1
ATOM 872 C C . GLU A 1 112 ? -5.280 -9.088 16.506 1.00 90.25 112 GLU A C 1
ATOM 874 O O . GLU A 1 112 ? -4.491 -9.994 16.789 1.00 90.25 112 GLU A O 1
ATOM 879 N N . ALA A 1 113 ? -5.786 -8.311 17.474 1.00 90.06 113 ALA A N 1
ATOM 880 C CA . ALA A 1 113 ? -5.472 -8.524 18.883 1.00 90.06 113 ALA A CA 1
ATOM 881 C C . ALA A 1 113 ? -6.071 -9.849 19.391 1.00 90.06 113 ALA A C 1
ATOM 883 O O . ALA A 1 113 ? -7.285 -9.974 19.586 1.00 90.06 113 ALA A O 1
ATOM 884 N N . LYS A 1 114 ? -5.193 -10.820 19.680 1.00 88.12 114 LYS A N 1
ATOM 885 C CA . LYS A 1 114 ? -5.559 -12.153 20.199 1.00 88.12 114 LYS A CA 1
ATOM 886 C C . LYS A 1 114 ? -6.124 -12.122 21.623 1.00 88.12 114 LYS A C 1
ATOM 888 O O . LYS A 1 114 ? -6.918 -12.984 21.982 1.00 88.12 114 LYS A O 1
ATOM 893 N N . THR A 1 115 ? -5.728 -11.144 22.438 1.00 87.25 115 THR A N 1
ATOM 894 C CA . THR A 1 115 ? -6.192 -11.004 23.825 1.00 87.25 115 THR A CA 1
ATOM 895 C C . THR A 1 115 ? -7.261 -9.920 23.952 1.00 87.25 115 THR A C 1
ATOM 897 O O . THR A 1 115 ? -7.142 -8.825 23.398 1.00 87.25 115 THR A O 1
ATOM 900 N N . VAL A 1 116 ? -8.298 -10.203 24.747 1.00 83.19 116 VAL A N 1
ATOM 901 C CA . VAL A 1 116 ? -9.422 -9.277 24.987 1.00 83.19 116 VAL A CA 1
ATOM 902 C C . VAL A 1 116 ? -8.953 -7.976 25.650 1.00 83.19 116 VAL A C 1
ATOM 904 O O . VAL A 1 116 ? -9.454 -6.900 25.336 1.00 83.19 116 VAL A O 1
ATOM 907 N N . THR A 1 117 ? -7.951 -8.048 26.528 1.00 88.62 117 THR A N 1
ATOM 908 C CA . THR A 1 117 ? -7.369 -6.878 27.204 1.00 88.62 117 THR A CA 1
ATOM 909 C C . THR A 1 117 ? -6.687 -5.925 26.222 1.00 88.62 117 THR A C 1
ATOM 911 O O . THR A 1 117 ? -6.918 -4.719 26.277 1.00 88.62 117 THR A O 1
ATOM 914 N N . THR A 1 118 ? -5.897 -6.451 25.284 1.00 92.50 118 THR A N 1
ATOM 915 C CA . THR A 1 118 ? -5.257 -5.651 24.232 1.00 92.50 118 THR A CA 1
ATOM 916 C C . THR A 1 118 ? -6.289 -5.108 23.253 1.00 92.50 118 THR A C 1
ATOM 918 O O . THR A 1 118 ? -6.193 -3.949 22.859 1.00 92.50 118 THR A O 1
ATOM 921 N N . ARG A 1 119 ? -7.319 -5.895 22.916 1.00 92.19 119 ARG A N 1
ATOM 922 C CA . ARG A 1 119 ? -8.423 -5.435 22.065 1.00 92.19 119 ARG A CA 1
ATOM 923 C C . ARG A 1 119 ? -9.136 -4.221 22.663 1.00 92.19 119 ARG A C 1
ATOM 925 O O . ARG A 1 119 ? -9.321 -3.237 21.959 1.00 92.19 119 ARG A O 1
ATOM 932 N N . LYS A 1 120 ? -9.450 -4.242 23.965 1.00 89.75 120 LYS A N 1
ATOM 933 C CA . LYS A 1 120 ? -10.047 -3.091 24.672 1.00 89.75 120 LYS A CA 1
ATOM 934 C C . LYS A 1 120 ? -9.158 -1.846 24.617 1.00 89.75 120 LYS A C 1
ATOM 936 O O . LYS A 1 120 ? -9.653 -0.768 24.318 1.00 89.75 120 LYS A O 1
ATOM 941 N N . LYS A 1 121 ? -7.845 -1.995 24.836 1.00 94.38 121 LYS A N 1
ATOM 942 C CA . LYS A 1 121 ? -6.891 -0.875 24.722 1.00 94.38 121 LYS A CA 1
ATOM 943 C C . LYS A 1 121 ? -6.871 -0.279 23.309 1.00 94.38 121 LYS A C 1
ATOM 945 O O . LYS A 1 121 ? -6.904 0.938 23.171 1.00 94.38 121 LYS A O 1
ATOM 950 N N . ARG A 1 122 ? -6.873 -1.129 22.272 1.00 95.06 122 ARG A N 1
ATOM 951 C CA . ARG A 1 122 ? -6.940 -0.691 20.865 1.00 95.06 122 ARG A CA 1
ATOM 952 C C . ARG A 1 122 ? -8.251 0.030 20.547 1.00 95.06 122 ARG A C 1
ATOM 954 O O . ARG A 1 122 ? -8.214 1.016 19.827 1.00 95.06 122 ARG A O 1
ATOM 961 N N . ILE A 1 123 ? -9.378 -0.422 21.101 1.00 93.75 123 ILE A N 1
ATOM 962 C CA . ILE A 1 123 ? -10.685 0.239 20.939 1.00 93.75 123 ILE A CA 1
ATOM 963 C C . ILE A 1 123 ? -10.657 1.654 21.526 1.00 93.75 123 ILE A C 1
ATOM 965 O O . ILE A 1 123 ? -10.983 2.597 20.815 1.00 93.75 123 ILE A O 1
ATOM 969 N N . VAL A 1 124 ? -10.205 1.813 22.775 1.00 94.19 124 VAL A N 1
ATOM 970 C CA . VAL A 1 124 ? -10.108 3.134 23.428 1.00 94.19 124 VAL A CA 1
ATOM 971 C C . VAL A 1 124 ? -9.223 4.079 22.614 1.00 94.19 124 VAL A C 1
ATOM 973 O O . VAL A 1 124 ? -9.621 5.199 22.309 1.00 94.19 124 VAL A O 1
ATOM 976 N N . GLN A 1 125 ? -8.055 3.598 22.186 1.00 95.06 125 GLN A N 1
ATOM 977 C CA . GLN A 1 125 ? -7.129 4.390 21.381 1.00 95.06 125 GLN A CA 1
ATOM 978 C C . GLN A 1 125 ? -7.686 4.730 19.989 1.00 95.06 125 GLN A C 1
ATOM 980 O O . GLN A 1 125 ? -7.476 5.830 19.486 1.00 95.06 125 GLN A O 1
ATOM 985 N N . ALA A 1 126 ? -8.408 3.803 19.354 1.00 94.38 126 ALA A N 1
ATOM 986 C CA . ALA A 1 126 ? -9.046 4.052 18.067 1.00 94.38 126 ALA A CA 1
ATOM 987 C C . ALA A 1 126 ? -10.105 5.153 18.179 1.00 94.38 126 ALA A C 1
ATOM 989 O O . ALA A 1 126 ? -10.119 6.053 17.347 1.00 94.38 126 ALA A O 1
ATOM 990 N N . VAL A 1 127 ? -10.951 5.104 19.209 1.00 94.19 127 VAL A N 1
ATOM 991 C CA . VAL A 1 127 ? -11.994 6.108 19.462 1.00 94.19 127 VAL A CA 1
ATOM 992 C C . VAL A 1 127 ? -11.390 7.496 19.685 1.00 94.19 127 VAL A C 1
ATOM 994 O O . VAL A 1 127 ? -11.872 8.457 19.092 1.00 94.19 127 VAL A O 1
ATOM 997 N N . GLU A 1 128 ? -10.298 7.601 20.448 1.00 94.44 128 GLU A N 1
ATOM 998 C CA . GLU A 1 128 ? -9.553 8.856 20.637 1.00 94.44 128 GLU A CA 1
ATOM 999 C C . GLU A 1 128 ? -9.061 9.423 19.295 1.00 94.44 128 GLU A C 1
ATOM 1001 O O . GLU A 1 128 ? -9.356 10.564 18.937 1.00 94.44 128 GLU A O 1
ATOM 1006 N N . TRP A 1 129 ? -8.389 8.601 18.484 1.00 93.81 129 TRP A N 1
ATOM 1007 C CA . TRP A 1 129 ? -7.873 9.036 17.183 1.00 93.81 129 TRP A CA 1
ATOM 1008 C C . TRP A 1 129 ? -8.974 9.399 16.191 1.00 93.81 129 TRP A C 1
ATOM 1010 O O . TRP A 1 129 ? -8.837 10.374 15.453 1.00 93.81 129 TRP A O 1
ATOM 1020 N N . ILE A 1 130 ? -10.072 8.645 16.176 1.00 93.44 130 ILE A N 1
ATOM 1021 C CA . ILE A 1 130 ? -11.244 8.950 15.353 1.00 93.44 130 ILE A CA 1
ATOM 1022 C C . ILE A 1 130 ? -11.866 10.269 15.819 1.00 93.44 130 ILE A C 1
ATOM 1024 O O . ILE A 1 130 ? -12.201 11.099 14.975 1.00 93.44 130 ILE A O 1
ATOM 1028 N N . GLY A 1 131 ? -11.945 10.506 17.132 1.00 91.44 131 GLY A N 1
ATOM 1029 C CA . GLY A 1 131 ? -12.395 11.762 17.732 1.00 91.44 131 GLY A CA 1
ATOM 1030 C C . GLY A 1 131 ? -11.537 12.963 17.341 1.00 91.44 131 GLY A C 1
ATOM 1031 O O . GLY A 1 131 ? -12.069 14.052 17.144 1.00 91.44 131 GLY A O 1
ATOM 1032 N N . GLU A 1 132 ? -10.242 12.765 17.106 1.00 89.94 132 GLU A N 1
ATOM 1033 C CA . GLU A 1 132 ? -9.341 13.778 16.541 1.00 89.94 132 GLU A CA 1
ATOM 1034 C C . GLU A 1 132 ? -9.402 13.862 15.001 1.00 89.94 132 GLU A C 1
ATOM 1036 O O . GLU A 1 132 ? -8.956 14.841 14.400 1.00 89.94 132 GLU A O 1
ATOM 1041 N N . GLY A 1 133 ? -10.001 12.867 14.338 1.00 87.94 133 GLY A N 1
ATOM 1042 C CA . GLY A 1 133 ? -10.069 12.727 12.877 1.00 87.94 133 GLY A CA 1
ATOM 1043 C C . GLY A 1 133 ? -8.807 12.213 12.230 1.00 87.94 133 GLY A C 1
ATOM 1044 O O . GLY A 1 133 ? -8.600 12.414 11.033 1.00 87.94 133 GLY A O 1
ATOM 1045 N N . LYS A 1 134 ? -7.953 11.583 13.020 1.00 91.62 134 LYS A N 1
ATOM 1046 C CA . LYS A 1 134 ? -6.767 10.913 12.527 1.00 91.62 134 LYS A CA 1
ATOM 1047 C C . LYS A 1 134 ? -7.178 9.603 11.861 1.00 91.62 134 LYS A C 1
ATOM 1049 O O . LYS A 1 134 ? -8.197 8.999 12.182 1.00 91.62 134 LYS A O 1
ATOM 1054 N N . THR A 1 135 ? -6.370 9.187 10.895 1.00 89.69 135 THR A N 1
ATOM 1055 C CA . THR A 1 135 ? -6.427 7.835 10.321 1.00 89.69 135 THR A CA 1
ATOM 1056 C C . THR A 1 135 ? -5.475 6.934 11.096 1.00 89.69 135 THR A C 1
ATOM 1058 O O . THR A 1 135 ? -4.569 7.446 11.738 1.00 89.69 135 THR A O 1
ATOM 1061 N N . ARG A 1 136 ? -5.593 5.603 11.031 1.00 88.56 136 ARG A N 1
ATOM 1062 C CA . ARG A 1 136 ? -4.716 4.705 11.811 1.00 88.56 136 ARG A CA 1
ATOM 1063 C C . ARG A 1 136 ? -3.222 4.947 11.549 1.00 88.56 136 ARG A C 1
ATOM 1065 O O . ARG A 1 136 ? -2.427 4.900 12.478 1.00 88.56 136 ARG A O 1
ATOM 1072 N N . ASN A 1 137 ? -2.853 5.218 10.297 1.00 85.81 137 ASN A N 1
ATOM 1073 C CA . ASN A 1 137 ? -1.471 5.418 9.843 1.00 85.81 137 ASN A CA 1
ATOM 1074 C C . ASN A 1 137 ? -1.070 6.900 9.732 1.00 85.81 137 ASN A C 1
ATOM 1076 O O . ASN A 1 137 ? -0.151 7.234 8.988 1.00 85.81 137 ASN A O 1
ATOM 1080 N N . TRP A 1 138 ? -1.762 7.796 10.443 1.00 85.69 138 TRP A N 1
ATOM 1081 C CA . TRP A 1 138 ? -1.567 9.247 10.342 1.00 85.69 138 TRP A CA 1
ATOM 1082 C C . TRP A 1 138 ? -0.126 9.713 10.603 1.00 85.69 138 TRP A C 1
ATOM 1084 O O . TRP A 1 138 ? 0.300 10.706 10.017 1.00 85.69 138 TRP A O 1
ATOM 1094 N N . GLU A 1 139 ? 0.631 9.003 11.442 1.00 81.88 139 GLU A N 1
ATOM 1095 C CA . GLU A 1 139 ? 2.027 9.338 11.754 1.00 81.88 139 GLU A CA 1
ATOM 1096 C C . GLU A 1 139 ? 2.935 9.234 10.516 1.00 81.88 139 GLU A C 1
ATOM 1098 O O . GLU A 1 139 ? 3.801 10.078 10.308 1.00 81.88 139 GLU A O 1
ATOM 1103 N N . TYR A 1 140 ? 2.661 8.275 9.627 1.00 81.12 140 TYR A N 1
ATOM 1104 C CA . TYR A 1 140 ? 3.429 8.049 8.398 1.00 81.12 140 TYR A CA 1
ATOM 1105 C C . TYR A 1 140 ? 2.982 8.926 7.219 1.00 81.12 140 TYR A C 1
ATOM 1107 O O . TYR A 1 140 ? 3.613 8.903 6.169 1.00 81.12 140 TYR A O 1
ATOM 1115 N N . GLN A 1 141 ? 1.891 9.688 7.357 1.00 71.38 141 GLN A N 1
ATOM 1116 C CA . GLN A 1 141 ? 1.370 10.548 6.283 1.00 71.38 141 GLN A CA 1
ATOM 1117 C C . GLN A 1 141 ? 2.065 11.911 6.196 1.00 71.38 141 GLN A C 1
ATOM 1119 O O . GLN A 1 141 ? 1.842 12.639 5.234 1.00 71.38 141 GLN A O 1
ATOM 1124 N N . LYS A 1 142 ? 2.872 12.280 7.198 1.00 60.31 142 LYS A N 1
ATOM 1125 C CA . LYS A 1 142 ? 3.614 13.551 7.226 1.00 60.31 142 LYS A CA 1
ATOM 1126 C C . LYS A 1 142 ? 5.078 13.430 6.774 1.00 60.31 142 LYS A C 1
ATOM 1128 O O . LYS A 1 142 ? 5.805 14.414 6.897 1.00 60.31 142 LYS A O 1
ATOM 1133 N N . CYS A 1 143 ? 5.503 12.255 6.308 1.00 47.03 143 CYS A N 1
ATOM 1134 C CA . CYS A 1 143 ? 6.845 12.011 5.773 1.00 47.03 143 CYS A CA 1
ATOM 1135 C C . CYS A 1 143 ? 6.919 12.269 4.267 1.00 47.03 143 CYS A C 1
ATOM 1137 O O . CYS A 1 143 ? 5.931 11.954 3.567 1.00 47.03 143 CYS A O 1
#

Foldseek 3Di:
DADDDVVVVVVLVPDDPVCNVVSVVVVVVCCVVPVPDDDDDCPPVVVVVVVVVVVVCCVVVDDPDDDPDPDQDPQDPQPVVLVVLCVVLVLVVLLVPDDSVLNNVLSCVLVPDPDPVVSVVSSVVVSVCSVVSAGPCNVVVVD

Sequence (143 aa):
MPTIDPRIDAHIAKAGEFARPVLERFRALVHREIPDCVEAIKSDEEQVIQRLHAAVERLSSASTASKPKAAPKPVPDMPSSFADALEDAAVRDRFDAMAPGQRREYIEWIVEAKTVTTRKKRIVQAVEWIGEGKTRNWEYQKC

Secondary structure (DSSP, 8-state):
--B--HHHHHHHHHS-TTHHHHHHHHHHHHHHH-TTPBP-----HHHHHHHHHHHHHHHHH----PPP-PPPPPPP---HHHHHHHHHTT-HHHHHHS-HHHHHHHHHHHHT-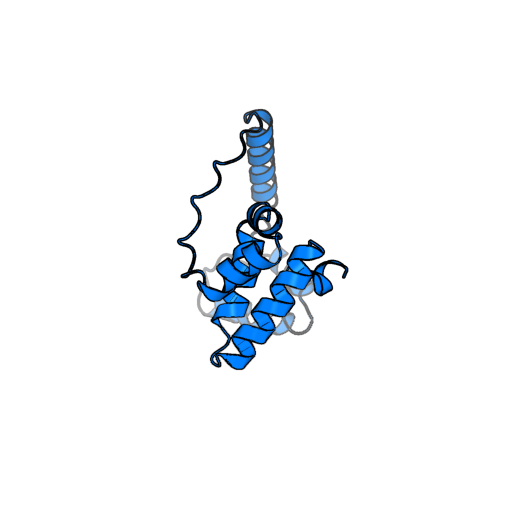-SHHHHHHHHHHHHHHHHHT--TTGGGGG-